Protein 3KLB (pdb70)

B-factor: mean 29.84, std 11.27, range [15.54, 75.13]

Secondary structure (DSSP, 8-state):
---S-EEEEE--SSSHHHHHHHHHHHHHT-EEEE--BSSPPPTGGG-TT-TTSHHHH---TT----BS---S-GGG-SEEEEEEE-BTTB--HHHHHHHHTS--TT-EEEEEEE-SS--SHHHHHHHHHH-TTSEE---EE--S---HHHHHHHHHHTT-

Foldseek 3Di:
DVPWAEEEEEEDQPCPQVVVSVVLCVLVVYHYHYFAFPDHQDPQLVPPVDCPRVQNVCVDPPRAGHTDDDDPCPVRGQEYEYEYEDDPQAGRNPVVNVPVVDPQQVGEYEYEYEYPDHFCVSHVVVVCVVCVRHNYFYYGYDHDDDDSVVSVVSCVNRVD

Radius of gyration: 15.09 Å; Cα contacts (8 Å, |Δi|>4): 270; chains: 1; bounding box: 31×37×36 Å

Sequence (160 aa):
GNDRKILVAYFSCSGVTKAVAEKLLAAITGADLYEIKPEEVPYTEEADLDWNDKKSRSSVERRDALSSRPAISGTLFHPEKYEVLFVGFPVWWYIAPTIINTFLESYDFAGKKIVVPFATSGGSGIGNCCEKKNLHKAYPDIVWKDGKLLNGQIITRRDLLVTEEWFEKIRL

Structure (mmCIF, N/CA/C/O backbone):
data_3KLB
#
_entry.id   3KLB
#
_cell.length_a   96.764
_cell.length_b   96.764
_cell.length_c   47.882
_cell.angle_alpha   90.000
_cell.angle_beta   90.000
_cell.angle_gamma   90.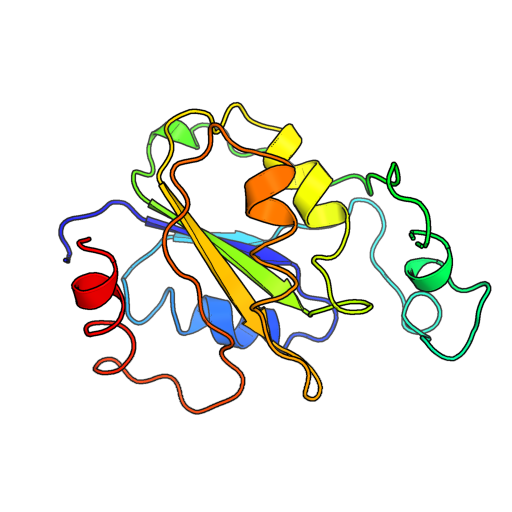000
#
_symmetry.space_group_name_H-M   'P 43 21 2'
#
loop_
_entity.id
_entity.type
_entity.pdbx_description
1 polymer 'Putative Flavoprotein'
2 non-polymer 'FLAVIN MONONUCLEOTIDE'
3 non-polymer 'SODIUM ION'
4 non-polymer GLYCEROL
5 non-polymer 1,2-ETHANEDIOL
6 water water
#
loop_
_atom_site.group_PDB
_atom_site.id
_atom_site.type_symbol
_atom_site.label_atom_id
_atom_site.label_alt_id
_atom_site.label_comp_id
_atom_site.label_asym_id
_atom_site.label_entity_id
_atom_site.label_seq_id
_atom_site.pdbx_PDB_ins_code
_atom_site.Cartn_x
_atom_site.Cartn_y
_atom_site.Cartn_z
_atom_site.occupancy
_atom_site.B_iso_or_equiv
_atom_site.auth_seq_id
_atom_site.auth_comp_id
_atom_site.auth_asym_id
_atom_site.auth_atom_id
_atom_site.pdbx_PDB_model_num
ATOM 1 N N . GLY A 1 1 ? 41.053 22.065 14.107 1.00 66.06 0 GLY A N 1
ATOM 2 C CA . GLY A 1 1 ? 41.189 20.596 14.334 1.00 66.48 0 GLY A CA 1
ATOM 3 C C . GLY A 1 1 ? 41.729 20.312 15.726 1.00 67.67 0 GLY A C 1
ATOM 4 O O . GLY A 1 1 ? 41.752 21.202 16.586 1.00 69.73 0 GLY A O 1
ATOM 13 N N . ASN A 1 3 ? 44.723 19.785 16.913 1.00 65.58 2 ASN A N 1
ATOM 14 C CA . ASN A 1 3 ? 45.842 20.644 17.271 1.00 67.14 2 ASN A CA 1
ATOM 15 C C . ASN A 1 3 ? 45.369 22.069 17.629 1.00 66.00 2 ASN A C 1
ATOM 16 O O . ASN A 1 3 ? 46.024 22.787 18.406 1.00 65.76 2 ASN A O 1
ATOM 18 N N . ASP A 1 4 ? 44.226 22.464 17.069 1.00 64.09 3 ASP A N 1
ATOM 19 C CA . ASP A 1 4 ? 43.654 23.792 17.320 1.00 63.96 3 ASP A CA 1
ATOM 20 C C . ASP A 1 4 ? 42.973 23.970 18.713 1.00 62.56 3 ASP A C 1
ATOM 21 O O . ASP A 1 4 ? 42.472 25.073 19.007 1.00 62.86 3 ASP A O 1
ATOM 23 N N . ARG A 1 5 ? 42.982 22.922 19.564 1.00 57.91 4 ARG A N 1
ATOM 24 C CA . ARG A 1 5 ? 42.183 22.901 20.798 1.00 52.34 4 ARG A CA 1
ATOM 25 C C . ARG A 1 5 ? 42.941 22.427 22.049 1.00 45.83 4 ARG A C 1
ATOM 26 O O . ARG A 1 5 ? 43.840 21.565 21.978 1.00 47.09 4 ARG A O 1
ATOM 28 N N . LYS A 1 6 ? 42.600 23.029 23.190 1.00 35.78 5 LYS A N 1
ATOM 29 C CA . LYS A 1 6 ? 42.934 22.430 24.485 1.00 28.61 5 LYS A CA 1
ATOM 30 C C . LYS A 1 6 ? 41.792 21.497 24.856 1.00 26.70 5 LYS A C 1
ATOM 31 O O . LYS A 1 6 ? 40.669 21.932 25.081 1.00 25.60 5 LYS A O 1
ATOM 34 N N . ILE A 1 7 ? 42.121 20.214 24.949 1.00 23.03 6 ILE A N 1
ATOM 35 C CA . ILE A 1 7 ? 41.109 19.179 25.083 1.00 21.57 6 ILE A CA 1
ATOM 36 C C . ILE A 1 7 ? 41.301 18.400 26.385 1.00 21.61 6 ILE A C 1
ATOM 37 O O . ILE A 1 7 ? 42.439 18.062 26.765 1.00 24.00 6 ILE A O 1
ATOM 42 N N . LEU A 1 8 ? 40.183 18.079 27.024 1.00 21.35 7 LEU A N 1
ATOM 43 C CA . LEU A 1 8 ? 40.150 17.150 28.159 1.00 21.24 7 LEU A CA 1
ATOM 44 C C . LEU A 1 8 ? 39.248 15.970 27.789 1.00 23.36 7 LEU A C 1
ATOM 45 O O . LEU A 1 8 ? 38.131 16.194 27.328 1.00 22.44 7 LEU A O 1
ATOM 50 N N . VAL A 1 9 ? 39.763 14.748 27.919 1.00 20.65 8 VAL A N 1
ATOM 51 C CA . VAL A 1 9 ? 38.985 13.523 27.806 1.00 20.63 8 VAL A CA 1
ATOM 52 C C . VAL A 1 9 ? 38.713 13.059 29.218 1.00 23.27 8 VAL A C 1
ATOM 53 O O . VAL A 1 9 ? 39.625 12.547 29.909 1.00 23.92 8 VAL A O 1
ATOM 57 N N . ALA A 1 10 ? 37.464 13.183 29.633 1.00 23.49 9 ALA A N 1
ATOM 58 C CA . ALA A 1 10 ? 37.029 12.712 30.962 1.00 22.43 9 ALA A CA 1
ATOM 59 C C . ALA A 1 10 ? 36.288 11.377 30.746 1.00 24.24 9 ALA A C 1
ATOM 60 O O . ALA A 1 10 ? 35.588 11.211 29.751 1.00 24.80 9 ALA A O 1
ATOM 62 N N . TYR A 1 11 ? 36.456 10.420 31.642 1.00 22.15 10 TYR A N 1
ATOM 63 C CA . TYR A 1 11 ? 35.782 9.134 31.471 1.00 21.66 10 TYR A CA 1
ATOM 64 C C . TYR A 1 11 ? 35.496 8.436 32.796 1.00 23.78 10 TYR A C 1
ATOM 65 O O . TYR A 1 11 ? 36.170 8.676 33.776 1.00 25.05 10 TYR A O 1
ATOM 74 N N . PHE A 1 12 ? 34.436 7.626 32.802 1.00 23.97 11 PHE A N 1
ATOM 75 C CA . PHE A 1 12 ? 34.084 6.695 33.857 1.00 22.48 11 PHE A CA 1
ATOM 76 C C . PHE A 1 12 ? 34.241 5.282 33.264 1.00 23.21 11 PHE A C 1
ATOM 77 O O . PHE A 1 12 ? 33.847 5.044 32.103 1.00 22.47 11 PHE A O 1
ATOM 85 N N . SER A 1 13 ? 34.884 4.377 34.005 1.00 24.43 12 SER A N 1
ATOM 86 C CA . SER A 1 13 ? 35.125 3.011 33.552 1.00 24.17 12 SER A CA 1
ATOM 87 C C . SER A 1 13 ? 35.240 2.107 34.756 1.00 24.90 12 SER A C 1
ATOM 88 O O . SER A 1 13 ? 35.972 2.434 35.696 1.00 26.46 12 SER A O 1
ATOM 91 N N . CYS A 1 14 ? 34.504 0.987 34.750 1.00 22.51 13 CYS A N 1
ATOM 92 C CA . CYS A 1 14 ? 34.561 0.015 35.809 1.00 25.37 13 CYS A CA 1
ATOM 93 C C . CYS A 1 14 ? 35.382 -1.175 35.432 1.00 26.99 13 CYS A C 1
ATOM 94 O O . CYS A 1 14 ? 36.208 -1.610 36.239 1.00 27.75 13 CYS A O 1
ATOM 97 N N . SER A 1 15 ? 35.207 -1.704 34.220 1.00 23.20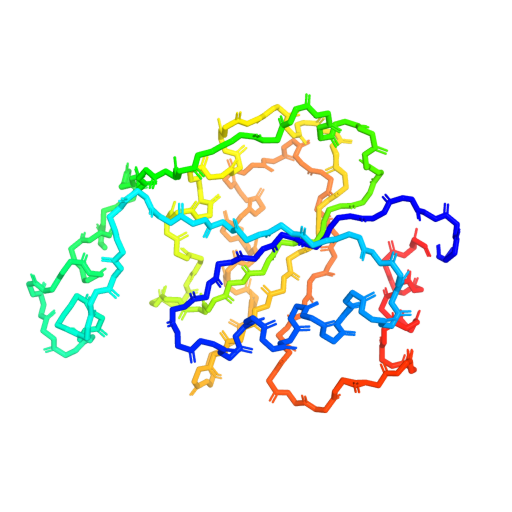 14 SER A N 1
ATOM 98 C CA . SER A 1 15 ? 36.005 -2.843 33.811 1.00 24.97 14 SER A CA 1
ATOM 99 C C . SER A 1 15 ? 37.097 -2.516 32.823 1.00 28.76 14 SER A C 1
ATOM 100 O O . SER A 1 15 ? 37.688 -3.434 32.256 1.00 26.67 14 SER A O 1
ATOM 103 N N . GLY A 1 16 ? 37.446 -1.228 32.677 1.00 24.66 15 GLY A N 1
ATOM 104 C CA . GLY A 1 16 ? 38.564 -0.828 31.851 1.00 24.71 15 GLY A CA 1
ATOM 105 C C . GLY A 1 16 ? 38.399 -0.687 30.370 1.00 24.86 15 GLY A C 1
ATOM 106 O O . GLY A 1 16 ? 39.323 -0.183 29.696 1.00 24.98 15 GLY A O 1
ATOM 107 N N . VAL A 1 17 ? 37.229 -1.042 29.833 1.00 23.56 16 VAL A N 1
ATOM 108 C CA . VAL A 1 17 ? 37.034 -0.973 28.393 1.00 23.09 16 VAL A CA 1
ATOM 109 C C . VAL A 1 17 ? 36.976 0.491 27.954 1.00 23.72 16 VAL A C 1
ATOM 110 O O . VAL A 1 17 ? 37.626 0.895 26.968 1.00 22.20 16 VAL A O 1
ATOM 114 N N . THR A 1 18 ? 36.159 1.294 28.657 1.00 24.09 17 THR A N 1
ATOM 115 C CA . THR A 1 18 ? 36.032 2.703 28.277 1.00 22.10 17 THR A CA 1
ATOM 116 C C . THR A 1 18 ? 37.358 3.423 28.571 1.00 24.59 17 THR A C 1
ATOM 117 O O . THR A 1 18 ? 37.721 4.358 27.863 1.00 23.30 17 THR A O 1
ATOM 121 N N . LYS A 1 19 ? 38.052 3.015 29.645 1.00 23.19 18 LYS A N 1
ATOM 122 C CA . LYS A 1 19 ? 39.341 3.592 29.990 1.00 23.64 18 LYS A CA 1
ATOM 123 C C . LYS A 1 19 ? 40.331 3.421 28.854 1.00 23.07 18 LYS A C 1
ATOM 124 O O . LYS A 1 19 ? 41.024 4.369 28.480 1.00 24.18 18 LYS A O 1
ATOM 130 N N . ALA A 1 20 ? 40.359 2.233 28.273 1.00 22.13 19 ALA A N 1
ATOM 131 C CA . ALA A 1 20 ? 41.283 1.973 27.164 1.00 23.66 19 ALA A CA 1
ATOM 132 C C . ALA A 1 20 ? 40.935 2.824 25.960 1.00 23.02 19 ALA A C 1
ATOM 133 O O . ALA A 1 20 ? 41.862 3.314 25.273 1.00 22.19 19 ALA A O 1
ATOM 135 N N . VAL A 1 21 ? 39.635 3.042 25.707 1.00 23.74 20 VAL A N 1
ATOM 136 C CA . VAL A 1 21 ? 39.212 3.916 24.597 1.00 22.78 20 VAL A CA 1
ATOM 137 C C . VAL A 1 21 ? 39.626 5.348 24.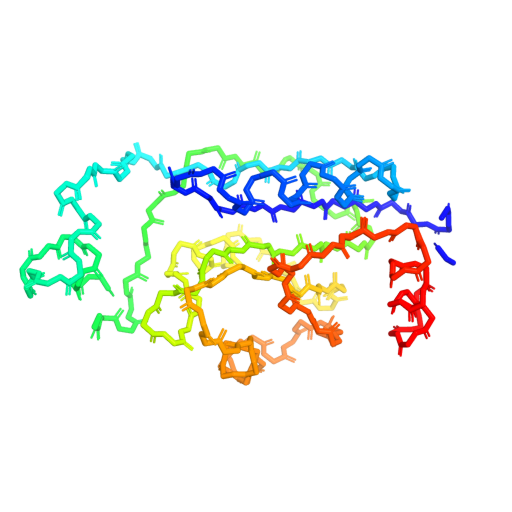864 1.00 22.90 20 VAL A C 1
ATOM 138 O O . VAL A 1 21 ? 40.146 6.039 23.998 1.00 23.32 20 VAL A O 1
ATOM 142 N N . ALA A 1 22 ? 39.370 5.802 26.083 1.00 20.74 21 ALA A N 1
ATOM 143 C CA . ALA A 1 22 ? 39.766 7.165 26.493 1.00 21.13 21 ALA A CA 1
ATOM 144 C C . ALA A 1 22 ? 41.256 7.424 26.318 1.00 21.56 21 ALA A C 1
ATOM 145 O O . ALA A 1 22 ? 41.700 8.452 25.808 1.00 22.46 21 ALA A O 1
ATOM 147 N N . GLU A 1 23 ? 42.063 6.459 26.727 1.00 22.47 22 GLU A N 1
ATOM 148 C CA . GLU A 1 23 ? 43.496 6.600 26.605 1.00 23.34 22 GLU A CA 1
ATOM 149 C C . GLU A 1 23 ? 43.932 6.685 25.156 1.00 23.26 22 GLU A C 1
ATOM 150 O O . GLU A 1 23 ? 44.826 7.456 24.814 1.00 24.77 22 GLU A O 1
ATOM 156 N N . LYS A 1 24 ? 43.316 5.886 24.301 1.00 23.84 23 LYS A N 1
ATOM 157 C CA . LYS A 1 24 ? 43.582 5.976 22.858 1.00 22.15 23 LYS A CA 1
ATOM 158 C C . LYS A 1 24 ? 43.155 7.305 22.198 1.00 23.38 23 LYS A C 1
ATOM 159 O O . LYS A 1 24 ? 43.882 7.862 21.374 1.00 21.44 23 LYS A O 1
ATOM 165 N N A LEU A 1 25 ? 41.962 7.804 22.535 0.50 22.31 24 LEU A N 1
ATOM 166 N N B LEU A 1 25 ? 41.982 7.780 22.575 0.50 22.36 24 LEU A N 1
ATOM 167 C CA A LEU A 1 25 ? 41.528 9.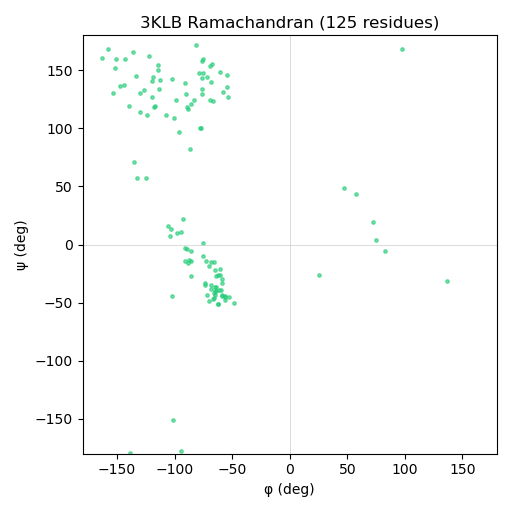126 22.054 0.50 21.98 24 LEU A CA 1
ATOM 168 C CA B LEU A 1 25 ? 41.488 9.043 22.084 0.50 21.83 24 LEU A CA 1
ATOM 169 C C A LEU A 1 25 ? 42.529 10.191 22.460 0.50 21.59 24 LEU A C 1
ATOM 170 C C B LEU A 1 25 ? 42.401 10.213 22.496 0.50 21.96 24 LEU A C 1
ATOM 171 O O A LEU A 1 25 ? 42.994 10.988 21.648 0.50 21.03 24 LEU A O 1
ATOM 172 O O B LEU A 1 25 ? 42.666 11.103 21.706 0.50 21.85 24 LEU A O 1
ATOM 181 N N . ALA A 1 26 ? 42.877 10.189 23.741 1.00 22.61 25 ALA A N 1
ATOM 182 C CA . ALA A 1 26 ? 43.891 11.134 24.250 1.00 24.52 25 ALA A CA 1
ATOM 183 C C . ALA A 1 26 ? 45.209 11.030 23.548 1.00 24.58 25 ALA A C 1
ATOM 184 O O . ALA A 1 26 ? 45.798 12.052 23.191 1.00 25.88 25 ALA A O 1
ATOM 186 N N . ALA A 1 27 ? 45.718 9.813 23.346 1.00 25.07 26 ALA A N 1
ATOM 187 C CA . ALA A 1 27 ? 46.961 9.632 22.609 1.00 25.54 26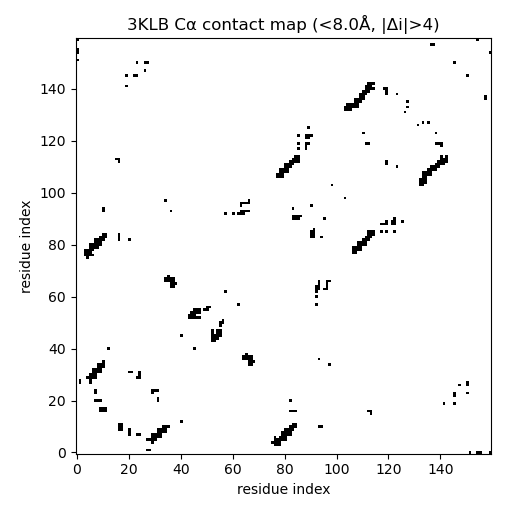 ALA A CA 1
ATOM 188 C C . ALA A 1 27 ? 46.892 10.255 21.224 1.00 27.11 26 ALA A C 1
ATOM 189 O O . ALA A 1 27 ? 47.803 10.986 20.802 1.00 27.19 26 ALA A O 1
ATOM 191 N N . ILE A 1 28 ? 45.814 9.979 20.503 1.00 25.62 27 ILE A N 1
ATOM 192 C CA . ILE A 1 28 ? 45.632 10.517 19.147 1.00 22.39 27 ILE A CA 1
ATOM 193 C C . ILE A 1 28 ? 45.475 12.049 19.110 1.00 23.93 27 ILE A C 1
ATOM 194 O O . ILE A 1 28 ? 46.060 12.717 18.277 1.00 24.84 27 ILE A O 1
ATOM 199 N N . THR A 1 29 ? 44.716 12.605 20.034 1.00 21.70 28 THR A N 1
ATOM 200 C CA . THR A 1 29 ? 44.365 14.012 20.012 1.00 24.50 28 THR A CA 1
ATOM 201 C C . THR A 1 29 ? 45.359 14.892 20.782 1.00 26.35 28 THR A C 1
ATOM 202 O O . THR A 1 29 ? 45.310 16.119 20.651 1.00 25.66 28 THR A O 1
ATOM 206 N N . GLY A 1 30 ? 46.211 14.275 21.594 1.00 26.00 29 GLY A N 1
ATOM 207 C CA . GLY A 1 30 ? 47.060 15.009 22.541 1.00 24.41 29 GLY A CA 1
ATOM 208 C C . GLY A 1 30 ? 46.322 15.604 23.747 1.00 26.42 29 GLY A C 1
ATOM 209 O O . GLY A 1 30 ? 46.873 16.454 24.431 1.00 25.17 29 GLY A O 1
ATOM 210 N N . ALA A 1 31 ? 45.139 15.104 24.055 1.00 21.95 30 ALA A N 1
ATOM 211 C CA . ALA A 1 31 ? 44.322 15.645 25.116 1.00 20.38 30 ALA A CA 1
ATOM 212 C C . ALA A 1 31 ? 44.868 15.205 26.475 1.00 20.90 30 ALA A C 1
ATOM 213 O O . ALA A 1 31 ? 45.568 14.197 26.593 1.00 20.13 30 ALA A O 1
ATOM 215 N N . ASP A 1 32 ? 44.509 15.975 27.479 1.00 21.89 31 ASP A N 1
ATOM 216 C CA . ASP A 1 32 ? 44.647 15.566 28.843 1.00 22.13 31 ASP A CA 1
ATOM 217 C C . ASP A 1 32 ? 43.557 14.559 29.158 1.00 22.30 31 ASP A C 1
ATOM 218 O O . ASP A 1 32 ? 42.559 14.493 28.480 1.00 21.37 31 ASP A O 1
ATOM 223 N N . LEU A 1 33 ? 43.769 13.780 30.206 1.00 21.63 32 LEU A N 1
ATOM 224 C CA . LEU A 1 33 ? 42.837 12.745 30.655 1.00 21.39 32 LEU A CA 1
ATOM 225 C C . LEU A 1 33 ? 42.353 13.043 32.054 1.00 26.72 32 LEU A C 1
ATOM 226 O O . LEU A 1 33 ? 43.107 13.536 32.872 1.00 30.38 32 LEU A O 1
ATOM 231 N N . TYR A 1 34 ? 41.109 12.737 32.340 1.00 23.76 33 TYR A N 1
ATOM 232 C CA . TYR A 1 34 ? 40.561 12.835 33.711 1.00 23.12 33 TYR A CA 1
ATOM 233 C C . TYR A 1 34 ? 39.662 11.617 33.958 1.00 25.37 33 TYR A C 1
ATOM 234 O O . TYR A 1 34 ? 38.656 11.441 33.256 1.00 23.09 33 TYR A O 1
ATOM 243 N N . GLU A 1 35 ? 40.027 10.817 34.962 1.00 26.76 34 GLU A N 1
ATOM 244 C CA . GLU A 1 35 ? 39.199 9.703 35.415 1.00 25.87 34 GLU A CA 1
ATOM 245 C C . GLU A 1 35 ? 38.182 10.190 36.415 1.00 26.49 34 GLU A C 1
ATOM 246 O O . GLU A 1 35 ? 38.544 10.748 37.453 1.00 26.66 34 GLU A O 1
ATOM 252 N N . ILE A 1 36 ? 36.913 9.990 36.077 1.00 26.53 35 ILE A N 1
ATOM 253 C CA . ILE A 1 36 ? 35.789 10.272 36.995 1.00 27.23 35 ILE A CA 1
ATOM 254 C C . ILE A 1 36 ? 35.774 9.102 37.945 1.00 29.77 35 ILE A C 1
ATOM 255 O O . ILE A 1 36 ? 35.341 8.015 37.558 1.00 27.61 35 ILE A O 1
ATOM 260 N N . LYS A 1 37 ? 36.336 9.287 39.145 1.00 29.46 36 LYS A N 1
ATOM 261 C CA . LYS A 1 37 ? 36.473 8.210 40.146 1.00 32.19 36 LYS A CA 1
ATOM 262 C C . LYS A 1 37 ? 35.362 8.285 41.205 1.00 27.57 36 LYS A C 1
ATOM 263 O O . LYS A 1 37 ? 35.237 9.284 41.895 1.00 27.06 36 LYS A O 1
ATOM 266 N N . PRO A 1 38 ? 34.610 7.193 41.387 1.00 27.37 37 PRO A N 1
ATOM 267 C CA . PRO A 1 38 ? 33.601 7.188 42.432 1.00 26.91 37 PRO A CA 1
ATOM 268 C C . PRO A 1 38 ? 34.216 7.225 43.816 1.00 26.31 37 PRO A C 1
ATOM 269 O O . PRO A 1 38 ? 35.259 6.580 44.044 1.00 26.24 37 PRO A O 1
ATOM 273 N N A GLU A 1 39 ? 33.586 7.944 44.741 0.50 25.34 38 GLU A N 1
ATOM 274 N N B GLU A 1 39 ? 33.578 7.958 44.724 0.50 25.44 38 GLU A N 1
ATOM 275 C CA A GLU A 1 39 ? 34.032 7.900 46.136 0.50 27.21 38 GLU A CA 1
ATOM 276 C CA B GLU A 1 39 ? 33.960 7.922 46.135 0.50 27.52 38 GLU A CA 1
ATOM 277 C C A GLU A 1 39 ? 33.967 6.483 46.683 0.50 28.09 38 GLU A C 1
ATOM 278 C C B GLU A 1 39 ? 33.978 6.490 46.645 0.50 28.31 38 GLU A C 1
ATOM 279 O O A GLU A 1 39 ? 34.786 6.111 47.531 0.50 26.02 38 GLU A O 1
ATOM 280 O O B GLU A 1 39 ? 34.863 6.112 47.421 0.50 27.35 38 GLU A O 1
ATOM 291 N N . VAL A 1 40 ? 32.977 5.712 46.237 1.00 26.84 39 VAL A N 1
ATOM 292 C CA . VAL A 1 40 ? 32.845 4.297 46.626 1.00 27.07 39 VAL A CA 1
ATOM 293 C C . VAL A 1 40 ? 32.922 3.472 45.368 1.00 27.97 39 VAL A C 1
ATOM 294 O O . VAL A 1 40 ? 32.004 3.498 44.557 1.00 25.28 39 VAL A O 1
ATOM 298 N N . PRO A 1 41 ? 34.029 2.757 45.175 1.00 27.78 40 PRO A N 1
ATOM 299 C CA . PRO A 1 41 ? 34.239 1.995 43.939 1.00 26.67 40 PRO A CA 1
ATOM 300 C C . PRO A 1 41 ? 33.162 0.927 43.721 1.00 25.96 40 PRO A C 1
ATOM 301 O O . PRO A 1 41 ? 32.603 0.384 44.660 1.00 25.20 40 PRO A O 1
ATOM 305 N N . TYR A 1 42 ? 32.859 0.645 42.481 1.00 22.96 41 TYR A N 1
ATOM 306 C CA . TYR A 1 42 ? 31.868 -0.386 42.148 1.00 23.04 41 TYR A CA 1
ATOM 307 C C . TYR A 1 42 ? 32.525 -1.750 42.162 1.00 26.45 41 TYR A C 1
ATOM 308 O O . TYR A 1 42 ? 33.514 -1.980 41.448 1.00 26.27 41 TYR A O 1
ATOM 317 N N . THR A 1 43 ? 31.975 -2.657 42.963 1.00 23.74 42 THR A N 1
ATOM 318 C CA . THR A 1 43 ? 32.396 -4.046 42.987 1.00 26.25 42 THR A CA 1
ATOM 319 C C . THR A 1 43 ? 31.718 -4.887 41.911 1.00 25.30 42 THR A C 1
ATOM 320 O O . THR A 1 43 ? 30.765 -4.443 41.258 1.00 23.39 42 THR A O 1
ATOM 324 N N A GLU A 1 44 ? 32.201 -6.111 41.742 0.50 25.14 43 GLU A N 1
ATOM 325 N N B GLU A 1 44 ? 32.176 -6.118 41.736 0.50 25.46 43 GLU A N 1
ATOM 326 C CA A GLU A 1 44 ? 31.559 -7.079 40.842 0.50 26.96 43 GLU A CA 1
ATOM 327 C CA B GLU A 1 44 ? 31.532 -7.016 40.769 0.50 27.21 43 GLU A CA 1
ATOM 328 C C A GLU A 1 44 ? 30.074 -7.206 41.163 0.50 27.79 43 GLU A C 1
ATOM 329 C C B GLU A 1 44 ? 30.059 -7.252 41.150 0.50 27.99 43 GLU A C 1
ATOM 330 O O A GLU A 1 44 ? 29.204 -7.106 40.288 0.50 27.01 43 GLU A O 1
ATOM 331 O O B GLU A 1 44 ? 29.168 -7.263 40.290 0.50 27.30 43 GLU A O 1
ATOM 342 N N . ALA A 1 45 ? 29.789 -7.402 42.448 1.00 26.55 44 ALA A N 1
ATOM 343 C CA . ALA A 1 45 ? 28.407 -7.550 42.917 1.00 24.53 44 ALA A CA 1
ATOM 344 C C . ALA A 1 45 ? 27.587 -6.310 42.563 1.00 22.99 44 ALA A C 1
ATOM 345 O O . ALA A 1 45 ? 26.429 -6.395 42.118 1.00 23.50 44 ALA A O 1
ATOM 347 N N . ASP A 1 46 ? 28.178 -5.142 42.745 1.00 22.20 45 ASP A N 1
ATOM 348 C CA . ASP A 1 46 ? 27.460 -3.907 42.432 1.00 21.61 45 ASP A CA 1
ATOM 349 C C . ASP A 1 46 ? 27.021 -3.842 40.960 1.00 24.31 45 ASP A C 1
ATOM 350 O O . ASP A 1 46 ? 26.007 -3.182 40.614 1.00 22.35 45 ASP A O 1
ATOM 355 N N . LEU A 1 47 ? 27.806 -4.486 40.087 1.00 23.36 46 LEU A N 1
ATOM 356 C CA . LEU A 1 47 ? 27.629 -4.398 38.639 1.00 24.14 46 LEU A CA 1
ATOM 357 C C . LEU A 1 47 ? 26.853 -5.576 38.033 1.00 24.75 46 LEU A C 1
ATOM 358 O O . LEU A 1 47 ? 26.765 -5.709 36.801 1.00 25.86 46 LEU A O 1
ATOM 363 N N . ASP A 1 48 ? 26.264 -6.399 38.885 1.00 25.42 47 ASP A N 1
ATOM 364 C CA . ASP A 1 48 ? 25.475 -7.527 38.433 1.00 24.81 47 ASP A CA 1
ATOM 365 C C . ASP A 1 48 ? 24.112 -7.094 37.952 1.00 25.72 47 ASP A C 1
ATOM 366 O O . ASP A 1 48 ? 23.181 -6.887 38.741 1.00 25.56 47 ASP A O 1
ATOM 371 N N . TRP A 1 49 ? 23.992 -7.005 36.635 1.00 26.03 48 TRP A N 1
ATOM 372 C CA . TRP A 1 49 ? 22.791 -6.504 36.001 1.00 25.14 48 TRP A CA 1
ATOM 373 C C . TRP A 1 49 ? 21.674 -7.505 36.036 1.00 25.92 48 TRP A C 1
ATOM 374 O O . TRP A 1 49 ? 20.537 -7.170 35.731 1.00 27.53 48 TRP A O 1
ATOM 385 N N . ASN A 1 50 ? 21.979 -8.718 36.438 1.00 25.04 49 ASN A N 1
ATOM 386 C CA . ASN A 1 50 ? 20.938 -9.741 36.642 1.00 28.42 49 ASN A CA 1
ATOM 387 C C . ASN A 1 50 ? 20.375 -9.744 38.036 1.00 28.47 49 ASN A C 1
ATOM 388 O O . ASN A 1 50 ? 19.449 -10.499 38.321 1.00 29.07 49 ASN A O 1
ATOM 393 N N . ASP A 1 51 ? 20.909 -8.911 38.911 1.00 27.07 50 ASP A N 1
ATOM 394 C CA . ASP A 1 51 ? 20.419 -8.788 40.276 1.00 26.61 50 ASP A CA 1
ATOM 395 C C . ASP A 1 51 ? 19.688 -7.457 40.392 1.00 27.98 50 ASP A C 1
ATOM 396 O O . ASP A 1 51 ? 20.303 -6.394 40.336 1.00 28.08 50 ASP A O 1
ATOM 401 N N . LYS A 1 52 ? 18.376 -7.521 40.554 1.00 27.77 51 LYS A N 1
ATOM 402 C CA . LYS A 1 52 ? 17.553 -6.321 40.613 1.00 27.41 51 LYS A CA 1
ATOM 403 C C . LYS A 1 52 ? 17.828 -5.469 41.817 1.00 27.19 51 LYS A C 1
ATOM 404 O O . LYS A 1 52 ? 17.415 -4.308 41.869 1.00 28.40 51 LYS A O 1
ATOM 407 N N . LYS A 1 53 ? 18.522 -6.044 42.791 1.00 28.28 52 LYS A N 1
ATOM 408 C CA . LYS A 1 53 ? 18.876 -5.338 44.008 1.00 28.30 52 LYS A CA 1
ATOM 409 C C . LYS A 1 53 ? 20.344 -4.910 44.053 1.00 27.27 52 LYS A C 1
ATOM 410 O O . LYS A 1 53 ? 20.784 -4.383 45.055 1.00 26.59 52 LYS A O 1
ATOM 413 N N . SER A 1 54 ? 21.100 -5.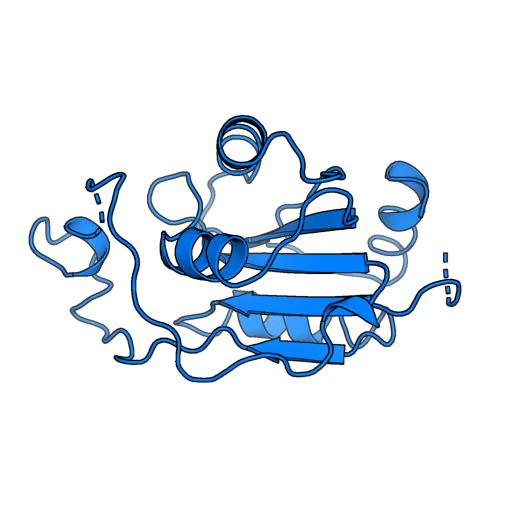077 42.971 1.00 26.41 53 SER A N 1
ATOM 414 C CA . SER A 1 54 ? 22.488 -4.599 42.962 1.00 24.37 53 SER A CA 1
ATOM 415 C C . SER A 1 54 ? 22.506 -3.089 43.016 1.00 24.55 53 SER A C 1
ATOM 416 O O . SER A 1 54 ? 21.555 -2.451 42.594 1.00 25.77 53 SER A O 1
ATOM 419 N N . ARG A 1 55 ? 23.605 -2.518 43.515 1.00 24.94 54 ARG A N 1
ATOM 420 C CA . ARG A 1 55 ? 23.799 -1.074 43.515 1.00 23.51 54 ARG A CA 1
ATOM 421 C C . ARG A 1 55 ? 23.509 -0.457 42.133 1.00 22.90 54 ARG A C 1
ATOM 422 O O . ARG A 1 55 ? 22.749 0.520 42.028 1.00 25.46 54 ARG A O 1
ATOM 430 N N . SER A 1 56 ? 24.105 -1.007 41.062 1.00 25.13 55 SER A N 1
ATOM 431 C CA . SER A 1 56 ? 23.887 -0.413 39.737 1.00 23.71 55 SER A CA 1
ATOM 432 C C . SER A 1 56 ? 22.411 -0.519 39.330 1.00 25.05 55 SER A C 1
ATOM 433 O O . SER A 1 56 ? 21.865 0.412 38.779 1.00 25.00 55 SER A O 1
ATOM 436 N N . SER A 1 57 ? 21.724 -1.624 39.670 1.00 23.84 56 SER A N 1
ATOM 437 C CA . SER A 1 57 ? 20.290 -1.735 39.319 1.00 23.89 56 SER A CA 1
ATOM 438 C C . SER A 1 57 ? 19.440 -0.693 40.039 1.00 26.93 56 SER A C 1
ATOM 439 O O . SER A 1 57 ? 18.571 -0.044 39.444 1.00 27.96 56 SER A O 1
ATOM 442 N N . VAL A 1 58 ? 19.720 -0.519 41.326 1.00 25.45 57 VAL A N 1
ATOM 443 C CA . VAL A 1 58 ? 18.982 0.400 42.148 1.00 25.61 57 VAL A CA 1
ATOM 444 C C . VAL A 1 58 ? 19.210 1.846 41.723 1.00 27.09 57 VAL A C 1
ATOM 445 O O . VAL A 1 58 ? 18.244 2.617 41.578 1.00 26.28 57 VAL A O 1
ATOM 449 N N . GLU A 1 59 ? 20.478 2.196 41.510 1.00 27.62 58 GLU A N 1
ATOM 450 C CA . GLU A 1 59 ? 20.868 3.542 41.065 1.00 25.67 58 GLU A CA 1
ATOM 451 C C . GLU A 1 59 ? 20.248 3.890 39.735 1.00 22.84 58 GLU A C 1
ATOM 452 O O . GLU A 1 59 ? 19.694 4.990 39.571 1.00 26.75 58 GLU A O 1
ATOM 466 N N A ARG A 1 61 ? 17.552 2.755 38.148 0.50 27.24 60 ARG A N 1
ATOM 467 N N B ARG A 1 61 ? 17.574 2.728 38.156 0.50 27.63 60 ARG A N 1
ATOM 468 C CA A ARG A 1 61 ? 16.118 2.998 38.094 0.50 28.07 60 ARG A CA 1
ATOM 469 C CA B ARG A 1 61 ? 16.134 2.950 38.203 0.50 28.74 60 ARG A CA 1
ATOM 470 C C A ARG A 1 61 ? 15.700 4.237 38.900 0.50 29.84 60 ARG A C 1
ATOM 471 C C B ARG A 1 61 ? 15.779 4.350 38.691 0.50 30.02 60 ARG A C 1
ATOM 472 O O A ARG A 1 61 ? 14.512 4.542 38.997 0.50 29.66 60 ARG A O 1
ATOM 473 O O B ARG A 1 61 ? 14.728 4.890 38.327 0.50 29.96 60 ARG A O 1
ATOM 488 N N . ASP A 1 62 ? 16.668 4.936 39.492 1.00 28.87 61 ASP A N 1
ATOM 489 C CA . ASP A 1 62 ? 16.407 6.184 40.193 1.00 31.15 61 ASP A CA 1
ATOM 490 C C . ASP A 1 62 ? 16.958 7.346 39.372 1.00 29.76 61 ASP A C 1
ATOM 491 O O . ASP A 1 62 ? 18.148 7.571 39.343 1.00 28.51 61 ASP A O 1
ATOM 496 N N . ALA A 1 63 ? 16.054 8.108 38.754 1.00 33.55 62 ALA A N 1
ATOM 497 C CA . ALA A 1 63 ? 16.408 9.258 37.922 1.00 35.92 62 ALA A CA 1
ATOM 498 C C . ALA A 1 63 ? 17.162 10.335 38.696 1.00 32.62 62 ALA A C 1
ATOM 499 O O . ALA A 1 63 ? 17.886 11.108 38.097 1.00 35.62 62 ALA A O 1
ATOM 501 N N . LEU A 1 64 ? 17.032 10.349 40.018 1.00 27.23 63 LEU A N 1
ATOM 502 C CA . LEU A 1 64 ? 17.741 11.323 40.845 1.00 28.69 63 LEU A CA 1
ATOM 503 C C . LEU A 1 64 ? 19.020 10.811 41.520 1.00 26.35 63 LEU A C 1
ATOM 504 O O . LEU A 1 64 ? 19.648 11.551 42.276 1.00 26.20 63 LEU A O 1
ATOM 509 N N A SER A 1 65 ? 19.415 9.562 41.257 0.50 24.73 64 SER A N 1
ATOM 510 N N B SER A 1 65 ? 19.400 9.565 41.253 0.50 26.19 64 SER A N 1
ATOM 511 C CA A SER A 1 65 ? 20.639 9.043 41.876 0.50 24.29 64 SER A CA 1
ATOM 512 C CA B SER A 1 65 ? 20.640 9.023 41.805 0.50 26.98 64 SER A CA 1
ATOM 513 C C A SER A 1 65 ? 21.852 9.841 41.383 0.50 23.46 64 SER A C 1
ATOM 514 C C B SER A 1 65 ? 21.846 9.875 41.373 0.50 24.80 64 SER A C 1
ATOM 515 O O A SER A 1 65 ? 21.971 10.145 40.196 0.50 23.99 64 SER A O 1
ATOM 516 O O B SER A 1 65 ? 21.958 10.245 40.209 0.50 25.13 64 SER A O 1
ATOM 521 N N . ARG A 1 66 ? 22.743 10.177 42.308 1.00 24.01 65 ARG A N 1
ATOM 522 C CA . ARG A 1 66 ? 23.963 10.949 41.993 1.00 24.27 65 ARG A CA 1
ATOM 523 C C . ARG A 1 66 ? 25.137 10.376 42.779 1.00 25.74 65 ARG A C 1
ATOM 524 O O . ARG A 1 66 ? 25.534 10.906 43.831 1.00 25.37 65 ARG A O 1
ATOM 532 N N . PRO A 1 67 ? 25.737 9.303 42.248 1.00 23.81 66 PRO A N 1
ATOM 533 C CA . PRO A 1 67 ? 26.913 8.749 42.911 1.00 24.39 66 PRO A CA 1
ATOM 534 C C . PRO A 1 67 ? 28.003 9.797 43.120 1.00 23.08 66 PRO A C 1
ATOM 535 O O . PRO A 1 67 ? 28.295 10.570 42.231 1.00 24.45 66 PRO A O 1
ATOM 539 N N . ALA A 1 68 ? 28.605 9.823 44.293 1.00 23.69 67 ALA A N 1
ATOM 540 C CA . ALA A 1 68 ? 29.632 10.810 44.595 1.00 20.24 67 ALA A CA 1
ATOM 541 C C . ALA A 1 68 ? 30.945 10.521 43.935 1.00 21.97 67 ALA A C 1
ATOM 542 O O . ALA A 1 68 ? 31.331 9.378 43.778 1.00 25.92 67 ALA A O 1
ATOM 544 N N . ILE A 1 69 ? 31.664 11.599 43.585 1.00 22.88 68 ILE A N 1
ATOM 545 C CA . ILE A 1 69 ? 32.939 11.527 42.882 1.00 21.89 68 ILE A CA 1
ATOM 546 C C . ILE A 1 69 ? 34.019 12.006 43.824 1.00 23.33 68 ILE A C 1
ATOM 547 O O . ILE A 1 69 ? 33.828 12.952 44.591 1.00 24.38 68 ILE A O 1
ATOM 552 N N . SER A 1 70 ? 35.151 11.349 43.747 1.00 25.61 69 SER A N 1
ATOM 553 C CA . SER A 1 70 ? 36.336 11.714 44.520 1.00 26.78 69 SER A CA 1
ATOM 554 C C . SER A 1 70 ? 37.188 12.727 43.739 1.00 26.89 69 SER A C 1
ATOM 555 O O . SER A 1 70 ? 37.673 12.379 42.686 1.00 29.37 69 SER A O 1
ATOM 558 N N . GLY A 1 71 ? 37.383 13.937 44.263 1.00 30.41 70 GLY A N 1
ATOM 559 C CA . GLY A 1 71 ? 38.238 14.930 43.604 1.00 31.90 70 GLY A CA 1
ATOM 560 C C . GLY A 1 71 ? 37.499 15.960 42.755 1.00 32.10 70 GLY A C 1
ATOM 561 O O . GLY A 1 71 ? 36.316 15.798 42.473 1.00 30.81 70 GLY A O 1
ATOM 562 N N . THR A 1 72 ? 38.221 17.018 42.352 1.00 31.18 71 THR A N 1
ATOM 563 C CA . THR A 1 72 ? 37.657 18.161 41.637 1.00 28.17 71 THR A CA 1
ATOM 564 C C . THR A 1 72 ? 38.680 18.720 40.689 1.00 29.43 71 THR A C 1
ATOM 565 O O . THR A 1 72 ? 39.869 18.813 41.055 1.00 28.37 71 THR A O 1
ATOM 569 N N . LEU A 1 73 ? 38.248 19.036 39.470 1.00 26.73 72 LEU A N 1
ATOM 570 C CA . LEU A 1 73 ? 39.083 19.808 38.521 1.00 27.18 72 LEU A CA 1
ATOM 571 C C . LEU A 1 73 ? 39.256 21.262 38.984 1.00 25.72 72 LEU A C 1
ATOM 572 O O . LEU A 1 73 ? 38.266 21.980 39.203 1.00 27.20 72 LEU A O 1
ATOM 577 N N . PHE A 1 74 ? 40.502 21.726 39.130 1.00 22.37 73 PHE A N 1
ATOM 578 C CA . PHE A 1 74 ? 40.802 23.067 39.553 1.00 23.12 73 PHE A CA 1
ATOM 579 C C . PHE A 1 74 ? 40.490 24.146 38.476 1.00 27.76 73 PHE A C 1
ATOM 580 O O . PHE A 1 74 ? 39.937 25.215 38.797 1.00 26.16 73 PHE A O 1
ATOM 588 N N . HIS A 1 75 ? 40.848 23.878 37.218 1.00 23.77 74 HIS A N 1
ATOM 589 C CA . HIS A 1 75 ? 40.691 24.870 36.128 1.00 26.68 74 HIS A CA 1
ATOM 590 C C . HIS A 1 75 ? 40.037 24.249 34.875 1.00 27.04 74 HIS A C 1
ATOM 591 O O . HIS A 1 75 ? 40.606 24.281 33.773 1.00 26.81 74 HIS A O 1
ATOM 598 N N . PRO A 1 76 ? 38.834 23.672 35.020 1.00 26.07 75 PRO A N 1
ATOM 599 C CA . PRO A 1 76 ? 38.188 23.027 33.875 1.00 28.29 75 PRO A CA 1
ATOM 600 C C . PRO A 1 76 ? 37.909 23.989 32.721 1.00 28.08 75 PRO A C 1
ATOM 601 O O . PRO A 1 76 ? 37.897 23.594 31.568 1.00 29.60 75 PRO A O 1
ATOM 605 N N . GLU A 1 77 ? 37.757 25.262 33.034 1.00 28.85 76 GLU A N 1
ATOM 606 C CA . GLU A 1 77 ? 37.474 26.254 32.046 1.00 30.81 76 GLU A CA 1
ATOM 607 C C . GLU A 1 77 ? 38.656 26.488 31.107 1.00 31.10 76 GLU A C 1
ATOM 608 O O . GLU A 1 77 ? 38.499 27.089 30.034 1.00 33.31 76 GLU A O 1
ATOM 614 N N . LYS A 1 78 ? 39.850 26.022 31.471 1.00 27.78 77 LYS A N 1
ATOM 615 C CA . LYS A 1 78 ? 40.989 26.128 30.567 1.00 29.50 77 LYS A CA 1
ATOM 616 C C . LYS A 1 78 ? 40.909 25.208 29.343 1.00 29.69 77 LYS A C 1
ATOM 617 O O . LYS A 1 78 ? 41.604 25.444 28.320 1.00 31.48 77 LYS A O 1
ATOM 623 N N . TYR A 1 79 ? 40.063 24.188 29.429 1.00 25.01 78 TYR A N 1
ATOM 624 C CA . TYR A 1 79 ? 39.834 23.298 28.305 1.00 24.24 78 TYR A CA 1
ATOM 625 C C . TYR A 1 79 ? 38.684 23.828 27.436 1.00 27.21 78 TYR A C 1
ATOM 626 O O . TYR A 1 79 ? 37.600 24.087 27.928 1.00 31.12 78 TYR A O 1
ATOM 635 N N . GLU A 1 80 ? 38.940 23.906 26.146 1.00 25.02 79 GLU A N 1
ATOM 636 C CA . GLU A 1 80 ? 37.931 24.389 25.193 1.00 28.03 79 GLU A CA 1
ATOM 637 C C . GLU A 1 80 ? 36.985 23.289 24.720 1.00 27.00 79 GLU A C 1
ATOM 638 O O . GLU A 1 80 ? 35.855 23.564 24.351 1.00 26.24 79 GLU A O 1
ATOM 644 N N . VAL A 1 81 ? 37.452 22.039 24.725 1.00 22.45 80 VAL A N 1
ATOM 645 C CA . VAL A 1 81 ? 36.645 20.886 24.335 1.00 21.93 80 VAL A CA 1
ATOM 646 C C . VAL A 1 81 ? 36.753 19.822 25.398 1.00 23.55 80 VAL A C 1
ATOM 647 O O . VAL A 1 81 ? 37.852 19.480 25.799 1.00 22.78 80 VAL A O 1
ATOM 651 N N . LEU A 1 82 ? 35.614 19.292 25.844 1.00 23.26 81 LEU A N 1
ATOM 652 C CA . LEU A 1 82 ? 35.543 18.206 26.777 1.00 22.53 81 LEU A CA 1
ATOM 653 C C . LEU A 1 82 ? 34.871 16.996 26.115 1.00 25.51 81 LEU A C 1
ATOM 654 O O . LEU A 1 82 ? 33.761 17.105 25.610 1.00 23.19 81 LEU A O 1
ATOM 659 N N . PHE A 1 83 ? 35.605 15.882 26.033 1.00 21.02 82 PHE A N 1
ATOM 660 C CA . PHE A 1 83 ? 34.996 14.596 25.696 1.00 20.20 82 PHE A CA 1
ATOM 661 C C . PHE A 1 83 ? 34.610 13.935 26.992 1.00 23.31 82 PHE A C 1
ATOM 662 O O . PHE A 1 83 ? 35.365 13.998 27.982 1.00 23.11 82 PHE A O 1
ATOM 670 N N . VAL A 1 84 ? 33.433 13.305 27.037 1.00 22.19 83 VAL A N 1
ATOM 671 C CA . VAL A 1 84 ? 32.934 12.668 28.255 1.00 20.96 83 VAL A CA 1
ATOM 672 C C . VAL A 1 84 ? 32.494 11.250 27.878 1.00 22.56 83 VAL A C 1
ATOM 673 O O . VAL A 1 84 ? 31.604 11.064 27.075 1.00 22.81 83 VAL A O 1
ATOM 677 N N . GLY A 1 85 ? 33.202 10.277 28.418 1.00 22.70 84 GLY A N 1
ATOM 678 C CA . GLY A 1 85 ? 33.026 8.867 28.096 1.00 21.85 84 GLY A CA 1
ATOM 679 C C . GLY A 1 85 ? 32.521 7.988 29.210 1.00 21.76 84 GLY A C 1
ATOM 680 O O . GLY A 1 85 ? 32.823 8.204 30.390 1.00 22.88 84 GLY A O 1
ATOM 681 N N . PHE A 1 86 ? 31.793 6.943 28.835 1.00 21.61 85 PHE A N 1
ATOM 682 C CA . PHE A 1 86 ? 31.209 6.055 29.853 1.00 22.66 85 PHE A CA 1
ATOM 683 C C . PHE A 1 86 ? 30.791 4.744 29.190 1.00 22.23 85 PHE A C 1
ATOM 684 O O . PHE A 1 86 ? 30.524 4.697 27.961 1.00 21.90 85 PHE A O 1
ATOM 692 N N . PRO A 1 87 ? 30.619 3.701 29.986 1.00 21.45 86 PRO A N 1
ATOM 693 C CA . PRO A 1 87 ? 29.864 2.537 29.523 1.00 22.19 86 PRO A CA 1
ATOM 694 C C . PRO A 1 87 ? 28.385 2.872 29.445 1.00 24.34 86 PRO A C 1
ATOM 695 O O . PRO A 1 87 ? 27.904 3.655 30.285 1.00 22.78 86 PRO A O 1
ATOM 699 N N . VAL A 1 88 ? 27.666 2.324 28.451 1.00 24.48 87 VAL A N 1
ATOM 700 C CA . VAL A 1 88 ? 26.189 2.337 28.485 1.00 21.99 87 VAL A CA 1
ATOM 701 C C . VAL A 1 88 ? 25.694 1.462 29.642 1.00 23.85 87 VAL A C 1
ATOM 702 O O . VAL A 1 88 ? 26.084 0.312 29.763 1.00 23.59 87 VAL A O 1
ATOM 706 N N . TRP A 1 89 ? 24.903 2.039 30.539 1.00 21.83 88 TRP A N 1
ATOM 707 C CA . TRP A 1 89 ? 24.223 1.301 31.579 1.00 23.35 88 TRP A CA 1
ATOM 708 C C . TRP A 1 89 ? 22.725 1.462 31.371 1.00 23.80 88 TRP A C 1
ATOM 709 O O . TRP A 1 89 ? 22.188 2.567 31.449 1.00 24.26 88 TRP A O 1
ATOM 720 N N . TRP A 1 90 ? 22.036 0.345 31.137 1.00 23.19 89 TRP A N 1
ATOM 721 C CA . TRP A 1 90 ? 20.597 0.348 30.936 1.00 24.38 89 TRP A CA 1
ATOM 722 C C . TRP A 1 90 ? 20.173 1.433 29.941 1.00 23.02 89 TRP A C 1
ATOM 723 O O . TRP A 1 90 ? 19.204 2.213 30.142 1.00 23.23 89 TRP A O 1
ATOM 734 N N . TYR A 1 91 ? 20.885 1.428 28.835 1.00 21.84 90 TYR A N 1
ATOM 735 C CA . TYR A 1 91 ? 20.544 2.194 27.637 1.00 23.59 90 TYR A CA 1
ATOM 736 C C . TYR A 1 91 ? 20.817 3.681 27.755 1.00 23.77 90 TYR A C 1
ATOM 737 O O . TYR A 1 91 ? 20.578 4.408 26.794 1.00 25.79 90 TYR A O 1
ATOM 746 N N . ILE A 1 92 ? 21.399 4.125 28.884 1.00 24.97 91 ILE A N 1
ATOM 747 C CA . ILE A 1 92 ? 21.677 5.541 29.100 1.00 22.63 91 ILE A CA 1
ATOM 748 C C . ILE A 1 92 ? 23.041 5.722 29.744 1.00 23.12 91 ILE A C 1
ATOM 749 O O . ILE A 1 92 ? 23.772 4.729 29.964 1.00 24.78 91 ILE A O 1
ATOM 754 N N . ALA A 1 93 ? 23.420 6.973 30.009 1.00 24.91 92 ALA A N 1
ATOM 755 C CA . ALA A 1 93 ? 24.620 7.222 30.821 1.00 23.19 92 ALA A CA 1
ATOM 756 C C . ALA A 1 93 ? 24.465 6.805 32.264 1.00 24.38 92 ALA A C 1
ATOM 757 O O . ALA A 1 93 ? 23.424 7.046 32.867 1.00 24.70 92 ALA A O 1
ATOM 759 N N . PRO A 1 94 ? 25.543 6.212 32.834 1.00 22.91 93 PRO A N 1
ATOM 760 C CA . PRO A 1 94 ? 25.584 5.976 34.270 1.00 21.98 93 PRO A CA 1
ATOM 761 C C . PRO A 1 94 ? 25.340 7.316 35.017 1.00 22.53 93 PRO A C 1
ATOM 762 O O . PRO A 1 94 ? 25.801 8.365 34.573 1.00 23.47 93 PRO A O 1
ATOM 766 N N . THR A 1 95 ? 24.684 7.300 36.166 1.00 22.97 94 THR A N 1
ATOM 767 C CA . THR A 1 95 ? 24.288 8.566 36.808 1.00 21.66 94 THR A CA 1
ATOM 768 C C . THR A 1 95 ? 25.470 9.309 37.421 1.00 23.05 94 THR A C 1
ATOM 769 O O . THR A 1 95 ? 25.368 10.491 37.710 1.00 22.76 94 THR A O 1
ATOM 773 N N . ILE A 1 96 ? 26.619 8.644 37.573 1.00 22.44 95 ILE A N 1
ATOM 774 C CA . ILE A 1 96 ? 27.834 9.383 37.970 1.00 22.53 95 ILE A CA 1
ATOM 775 C C . ILE A 1 96 ? 28.207 10.419 36.898 1.00 20.78 95 ILE A C 1
ATOM 776 O O . ILE A 1 96 ? 28.876 11.412 37.173 1.00 23.61 95 ILE A O 1
ATOM 781 N N . ILE A 1 97 ? 27.820 10.195 35.649 1.00 22.92 96 ILE A N 1
ATOM 782 C CA . ILE A 1 97 ? 28.054 11.193 34.620 1.00 22.22 96 ILE A CA 1
ATOM 783 C C . ILE A 1 97 ? 27.172 12.424 34.889 1.00 23.58 96 ILE A C 1
ATOM 784 O O . ILE A 1 97 ? 27.609 13.576 34.719 1.00 23.03 96 ILE A O 1
ATOM 789 N N . ASN A 1 98 ? 25.946 12.204 35.341 1.00 25.03 97 ASN A N 1
ATOM 790 C CA . ASN A 1 98 ? 25.136 13.327 35.860 1.00 23.54 97 ASN A CA 1
ATOM 791 C C . ASN A 1 98 ? 25.790 14.058 37.046 1.00 23.07 97 ASN A C 1
ATOM 792 O O . ASN A 1 98 ? 25.789 15.295 37.097 1.00 23.74 97 ASN A O 1
ATOM 797 N N . THR A 1 99 ? 26.350 13.329 38.005 1.00 23.97 98 THR A N 1
ATOM 798 C CA . THR A 1 99 ? 27.061 13.961 39.081 1.00 21.75 98 THR A CA 1
ATOM 799 C C . THR A 1 99 ? 28.174 14.862 38.544 1.00 23.11 98 THR A C 1
ATOM 800 O O . THR A 1 99 ? 28.315 16.011 38.956 1.00 23.03 98 THR A O 1
ATOM 804 N N . PHE A 1 100 ? 28.931 14.340 37.575 1.00 23.04 99 PHE A N 1
ATOM 805 C CA . PHE A 1 100 ? 30.037 15.063 36.967 1.00 23.41 99 PHE A CA 1
ATOM 806 C C . PHE A 1 100 ? 29.553 16.338 36.258 1.00 24.18 99 PHE A C 1
ATOM 807 O O . PHE A 1 100 ? 30.069 17.420 36.525 1.00 24.71 99 PHE A O 1
ATOM 815 N N . LEU A 1 101 ? 28.548 16.208 35.396 1.00 21.37 100 LEU A N 1
ATOM 816 C CA . LEU A 1 101 ? 28.068 17.376 34.623 1.00 22.68 100 LEU A CA 1
ATOM 817 C C . LEU A 1 101 ? 27.480 18.455 35.539 1.00 24.49 100 LEU A C 1
ATOM 818 O O . LEU A 1 101 ? 27.539 19.642 35.216 1.00 26.24 100 LEU A O 1
ATOM 823 N N . GLU A 1 102 ? 26.967 18.046 36.690 1.00 23.62 101 GLU A N 1
ATOM 824 C CA . GLU A 1 102 ? 26.363 18.959 37.645 1.00 23.07 101 GLU A CA 1
ATOM 825 C C . GLU A 1 102 ? 27.356 19.499 38.672 1.00 24.62 101 GLU A C 1
ATOM 826 O O . GLU A 1 102 ? 27.003 20.356 39.453 1.00 25.14 101 GLU A O 1
ATOM 832 N N . SER A 1 103 ? 28.596 19.060 38.630 1.00 22.26 102 SER A N 1
ATOM 833 C CA . SER A 1 103 ? 29.653 19.521 39.554 1.00 22.80 102 SER A CA 1
ATOM 834 C C . SER A 1 103 ? 30.355 20.796 39.112 1.00 23.47 102 SER A C 1
ATOM 835 O O . SER A 1 103 ? 31.114 21.371 39.879 1.00 25.81 102 SER A O 1
ATOM 838 N N . TYR A 1 104 ? 30.160 21.187 37.849 1.00 24.16 103 TYR A N 1
ATOM 839 C CA . TYR A 1 104 ? 30.749 22.373 37.257 1.00 25.44 103 TYR A CA 1
ATOM 840 C C . TYR A 1 104 ? 29.676 23.082 36.452 1.00 26.46 103 TYR A C 1
ATOM 841 O O . TYR A 1 104 ? 28.659 22.475 36.115 1.00 26.58 103 TYR A O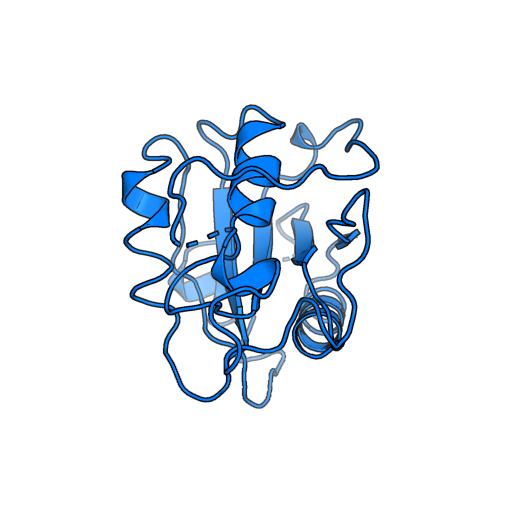 1
ATOM 850 N N . ASP A 1 105 ? 29.927 24.332 36.073 1.00 25.61 104 ASP A N 1
ATOM 851 C CA . ASP A 1 105 ? 28.978 25.050 35.244 1.00 26.63 104 ASP A CA 1
ATOM 852 C C . ASP A 1 105 ? 29.454 24.894 33.828 1.00 25.32 104 ASP A C 1
ATOM 853 O O . ASP A 1 105 ? 30.368 25.607 33.371 1.00 26.17 104 ASP A O 1
ATOM 858 N N . PHE A 1 106 ? 28.873 23.919 33.149 1.00 23.62 105 PHE A N 1
ATOM 859 C CA . PHE A 1 106 ? 29.212 23.627 31.769 1.00 23.40 105 PHE A CA 1
ATOM 860 C C . PHE A 1 106 ? 28.277 24.326 30.734 1.00 21.77 105 PHE A C 1
ATOM 861 O O . PHE A 1 106 ? 28.343 24.062 29.530 1.00 23.96 105 PHE A O 1
ATOM 869 N N . ALA A 1 107 ? 27.441 25.265 31.171 1.00 23.91 106 ALA A N 1
ATOM 870 C CA . ALA A 1 107 ? 26.698 26.110 30.209 1.00 22.22 106 ALA A CA 1
ATOM 871 C C . ALA A 1 107 ? 27.649 26.768 29.217 1.00 22.72 106 ALA A C 1
ATOM 872 O O . ALA A 1 107 ? 28.658 27.385 29.598 1.00 22.25 106 ALA A O 1
ATOM 874 N N . GLY A 1 108 ? 27.368 26.594 27.935 1.00 20.23 107 GLY A N 1
ATOM 875 C CA . GLY A 1 108 ? 28.124 27.241 26.894 1.00 21.95 107 GLY A CA 1
ATOM 876 C C . GLY A 1 108 ? 29.418 26.496 26.538 1.00 23.08 107 GLY A C 1
ATOM 877 O O . GLY A 1 108 ? 30.184 26.984 25.727 1.00 25.42 107 GLY A O 1
ATOM 878 N N A LYS A 1 109 ? 29.648 25.346 27.128 0.50 22.64 108 LYS A N 1
ATOM 879 N N B LYS A 1 109 ? 29.666 25.367 27.193 0.50 23.42 108 LYS A N 1
ATOM 880 C CA A LYS A 1 109 ? 30.907 24.633 26.913 0.50 22.35 108 LYS A CA 1
ATOM 881 C CA B LYS A 1 109 ? 30.895 24.554 26.992 0.50 22.99 108 LYS A CA 1
ATOM 882 C C A LYS A 1 109 ? 30.713 23.441 26.002 0.50 20.93 108 LYS A C 1
ATOM 883 C C B LYS A 1 109 ? 30.649 23.558 25.894 0.50 21.78 108 LYS A C 1
ATOM 884 O O A LYS A 1 109 ? 29.729 22.699 26.122 0.50 18.04 108 LYS A O 1
ATOM 885 O O B LYS A 1 109 ? 29.531 23.088 25.761 0.50 20.16 108 LYS A O 1
ATOM 896 N N . ILE A 1 110 ? 31.687 23.261 25.111 1.00 21.52 109 ILE A N 1
ATOM 897 C CA . ILE A 1 110 ? 31.623 22.224 24.038 1.00 21.60 109 ILE A CA 1
ATOM 898 C C . ILE A 1 110 ? 31.875 20.872 24.704 1.00 22.77 109 ILE A C 1
ATOM 899 O O . ILE A 1 110 ? 32.964 20.641 25.300 1.00 22.32 109 ILE A O 1
ATOM 904 N N . VAL A 1 111 ? 30.880 19.988 24.653 1.00 19.23 110 VAL A N 1
ATOM 905 C CA . VAL A 1 111 ? 30.994 18.626 25.204 1.00 20.90 110 VAL A CA 1
ATOM 906 C C . VAL A 1 111 ? 30.634 17.592 24.162 1.00 24.73 110 VAL A C 1
ATOM 907 O O . VAL A 1 111 ? 29.632 17.714 23.466 1.00 21.22 110 VAL A O 1
ATOM 911 N N . VAL A 1 112 ? 31.482 16.564 24.050 1.00 21.24 111 VAL A N 1
ATOM 912 C CA . VAL A 1 112 ? 31.341 15.498 23.070 1.00 23.24 111 VAL A CA 1
ATOM 913 C C . VAL A 1 112 ? 31.294 14.142 23.813 1.00 24.13 111 VAL A C 1
ATOM 914 O O . VAL A 1 112 ? 32.262 13.718 24.426 1.00 24.39 111 VAL A O 1
ATOM 918 N N . PRO A 1 113 ? 30.128 13.477 23.798 1.00 23.06 112 PRO A N 1
ATOM 919 C CA . PRO A 1 113 ? 30.025 12.193 24.444 1.00 23.59 112 PRO A CA 1
ATOM 920 C C . PRO A 1 113 ? 30.598 11.027 23.630 1.00 22.28 112 PRO A C 1
ATOM 921 O O . PRO A 1 113 ? 30.627 11.061 22.401 1.00 23.00 112 PRO A O 1
ATOM 925 N N . PHE A 1 114 ? 31.132 10.062 24.349 1.00 22.79 113 PHE A N 1
ATOM 926 C CA . PHE A 1 114 ? 31.491 8.783 23.766 1.00 21.87 113 PHE A CA 1
ATOM 927 C C . PHE A 1 114 ? 31.212 7.665 24.741 1.00 22.35 113 PHE A C 1
ATOM 928 O O . PHE A 1 114 ? 31.013 7.877 25.944 1.00 20.33 113 PHE A O 1
ATOM 936 N N . ALA A 1 115 ? 31.096 6.453 24.209 1.00 23.12 114 ALA A N 1
ATOM 937 C CA . ALA A 1 115 ? 30.653 5.327 25.027 1.00 22.76 114 ALA A CA 1
ATOM 938 C C . ALA A 1 115 ? 31.232 4.034 24.516 1.00 21.00 114 ALA A C 1
ATOM 939 O O . ALA A 1 115 ? 31.633 3.931 23.340 1.00 21.31 114 ALA A O 1
ATOM 941 N N . THR A 1 116 ? 31.249 3.036 25.399 1.00 21.29 115 THR A N 1
ATOM 942 C CA . TH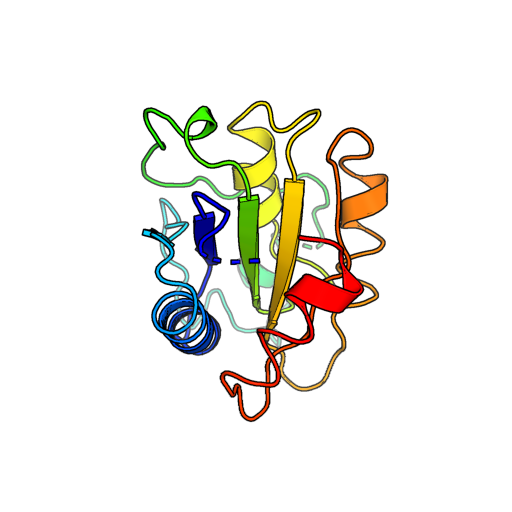R A 1 116 ? 31.372 1.635 24.967 1.00 22.19 115 THR A CA 1
ATOM 943 C C . THR A 1 116 ? 30.153 0.894 25.502 1.00 23.99 115 THR A C 1
ATOM 944 O O . THR A 1 116 ? 29.454 1.384 26.385 1.00 22.79 115 THR A O 1
ATOM 948 N N . SER A 1 117 ? 29.873 -0.267 24.936 1.00 21.86 116 SER A N 1
ATOM 949 C CA . SER A 1 117 ? 28.654 -1.018 25.225 1.00 20.49 116 SER A CA 1
ATOM 950 C C . SER A 1 117 ? 28.812 -2.476 24.904 1.00 22.85 116 SER A C 1
ATOM 951 O O . SER A 1 117 ? 29.765 -2.876 24.204 1.00 22.77 116 SER A O 1
ATOM 954 N N . GLY A 1 118 ? 27.842 -3.261 25.371 1.00 23.85 117 GLY A N 1
ATOM 955 C CA . GLY A 1 118 ? 27.749 -4.695 24.990 1.00 23.81 117 GLY A CA 1
ATOM 956 C C . GLY A 1 118 ? 26.858 -4.911 23.779 1.00 23.93 117 GLY A C 1
ATOM 957 O O . GLY A 1 118 ? 26.324 -6.018 23.574 1.00 24.32 117 GLY A O 1
ATOM 958 N N . GLY A 1 119 ? 26.662 -3.871 22.986 1.00 24.16 118 GLY A N 1
ATOM 959 C CA . GLY A 1 119 ? 25.807 -3.945 21.831 1.00 22.79 118 GLY A CA 1
ATOM 960 C C . GLY A 1 119 ? 24.861 -2.766 21.591 1.00 25.99 118 GLY A C 1
ATOM 961 O O . GLY A 1 119 ? 24.562 -2.449 20.456 1.00 27.90 118 GLY A O 1
ATOM 962 N N . SER A 1 120 ? 24.382 -2.102 22.630 1.00 23.38 119 SER A N 1
ATOM 963 C CA . SER A 1 120 ? 23.515 -0.935 22.453 1.00 24.92 119 SER A CA 1
ATOM 964 C C . SER A 1 120 ? 24.230 0.273 21.888 1.00 25.98 119 SER A C 1
ATOM 965 O O . SER A 1 120 ? 25.445 0.450 22.079 1.00 25.00 119 SER A O 1
ATOM 968 N N . GLY A 1 121 ? 23.468 1.129 21.215 1.00 25.27 120 GLY A N 1
ATOM 969 C CA . GLY A 1 121 ? 24.029 2.372 20.688 1.00 26.28 120 GLY A CA 1
ATOM 970 C C . GLY A 1 121 ? 24.152 3.513 21.664 1.00 27.24 120 GLY A C 1
ATOM 971 O O . GLY A 1 121 ? 23.638 3.437 22.806 1.00 26.46 120 GLY A O 1
ATOM 972 N N . ILE A 1 122 ? 24.817 4.588 21.234 1.00 27.41 121 ILE A N 1
ATOM 973 C CA . ILE A 1 122 ? 24.939 5.767 22.061 1.00 25.55 121 ILE A CA 1
ATOM 974 C C . ILE A 1 122 ? 23.753 6.739 21.858 1.00 25.40 121 ILE A C 1
ATOM 975 O O . ILE A 1 122 ? 23.594 7.667 22.642 1.00 25.82 121 ILE A O 1
ATOM 980 N N . GLY A 1 123 ? 22.990 6.580 20.792 1.00 26.99 122 GLY A N 1
ATOM 981 C CA . GLY A 1 123 ? 21.940 7.568 20.472 1.00 25.73 122 GLY A CA 1
ATOM 982 C C . GLY A 1 123 ? 20.967 7.868 21.600 1.00 26.91 122 GLY A C 1
ATOM 983 O O . GLY A 1 123 ? 20.638 9.036 21.873 1.00 24.50 122 GLY A O 1
ATOM 984 N N . ASN A 1 124 ? 20.488 6.825 22.277 1.00 27.26 123 ASN A N 1
ATOM 985 C CA . ASN A 1 124 ? 19.550 7.014 23.367 1.00 25.95 123 ASN A CA 1
ATOM 986 C C . ASN A 1 124 ? 20.196 7.756 24.509 1.00 27.90 123 ASN A C 1
ATOM 987 O O . ASN A 1 124 ? 19.550 8.575 25.193 1.00 25.27 123 ASN A O 1
ATOM 992 N N A CYS A 1 125 ? 21.476 7.459 24.746 0.50 23.60 124 CYS A N 1
ATOM 993 N N B CYS A 1 125 ? 21.463 7.471 24.724 0.50 27.50 124 CYS A N 1
ATOM 994 C CA A CYS A 1 125 ? 22.270 8.171 25.775 0.50 21.42 124 CYS A CA 1
ATOM 995 C CA B CYS A 1 125 ? 22.186 8.168 25.758 0.50 29.45 124 CYS A CA 1
ATOM 996 C C A CYS A 1 125 ? 22.344 9.664 25.443 0.50 22.38 124 CYS A C 1
ATOM 997 C C B CYS A 1 125 ? 22.305 9.660 25.433 0.50 26.88 124 CYS A C 1
ATOM 998 O O A CYS A 1 125 ? 22.141 10.499 26.310 0.50 22.84 124 CYS A O 1
ATOM 999 O O B CYS A 1 125 ? 22.072 10.494 26.300 0.50 27.32 124 CYS A O 1
ATOM 1004 N N . GLU A 1 126 ? 22.669 9.973 24.189 1.00 24.54 125 GLU A N 1
ATOM 1005 C CA . GLU A 1 126 ? 22.752 11.382 23.738 1.00 25.90 125 GLU A CA 1
ATOM 1006 C C . GLU A 1 126 ? 21.448 12.153 23.858 1.00 24.50 125 GLU A C 1
ATOM 1007 O O . GLU A 1 126 ? 21.435 13.262 24.362 1.00 24.36 125 GLU A O 1
ATOM 1013 N N A LYS A 1 127 ? 20.335 11.578 23.411 0.50 23.25 126 LYS A N 1
ATOM 1014 N N B LYS A 1 127 ? 20.366 11.535 23.364 0.50 24.01 126 LYS A N 1
ATOM 1015 C CA A LYS A 1 127 ? 19.074 12.302 23.462 0.50 23.34 126 LYS A CA 1
ATOM 1016 C CA B LYS A 1 127 ? 18.996 12.049 23.448 0.50 24.48 126 LYS A CA 1
ATOM 1017 C C A LYS A 1 127 ? 18.687 12.625 24.890 0.50 23.26 126 LYS A C 1
ATOM 1018 C C B LYS A 1 127 ? 18.711 12.566 24.839 0.50 23.67 126 LYS A C 1
ATOM 1019 O O A LYS A 1 127 ? 18.148 13.708 25.171 0.50 22.69 126 LYS A O 1
ATOM 1020 O O B LYS A 1 127 ? 18.282 13.709 25.036 0.50 23.92 126 LYS A O 1
ATOM 1031 N N . ASN A 1 128 ? 18.954 11.706 25.807 1.00 24.31 127 ASN A N 1
ATOM 1032 C CA . ASN A 1 128 ? 18.686 11.999 27.203 1.00 23.55 127 ASN A CA 1
ATOM 1033 C C . ASN A 1 128 ? 19.573 13.094 27.803 1.00 24.27 127 ASN A C 1
ATOM 1034 O O . ASN A 1 128 ? 19.083 13.951 28.524 1.00 24.98 127 ASN A O 1
ATOM 1039 N N . LEU A 1 129 ? 20.839 13.118 27.442 1.00 21.73 128 LEU A N 1
ATOM 1040 C CA . LEU A 1 129 ? 21.757 14.174 27.834 1.00 21.16 128 LEU A CA 1
ATOM 1041 C C . LEU A 1 129 ? 21.360 15.531 27.222 1.00 20.88 128 LEU A C 1
ATOM 1042 O O . LEU A 1 129 ? 21.455 16.558 27.866 1.00 22.75 128 LEU A O 1
ATOM 1047 N N . HIS A 1 130 ? 20.928 15.528 25.969 1.00 20.98 129 HIS A N 1
ATOM 1048 C CA . HIS A 1 130 ? 20.559 16.768 25.336 1.00 21.51 129 HIS A CA 1
ATOM 1049 C C . HIS A 1 130 ? 19.385 17.462 26.046 1.00 19.78 129 HIS A C 1
ATOM 1050 O O . HIS A 1 130 ? 19.287 18.688 26.044 1.00 21.24 129 HIS A O 1
ATOM 1057 N N . LYS A 1 131 ? 18.420 16.660 26.482 1.00 22.01 130 LYS A N 1
ATOM 1058 C CA . LYS A 1 131 ? 17.280 17.164 27.248 1.00 20.91 130 LYS A CA 1
ATOM 1059 C C . LYS A 1 131 ? 17.640 17.529 28.679 1.00 21.31 130 LYS A C 1
ATOM 1060 O O . LYS A 1 131 ? 17.052 18.479 29.229 1.00 21.39 130 LYS A O 1
ATOM 1066 N N . ALA A 1 132 ? 18.565 16.795 29.305 1.00 21.52 131 ALA A N 1
ATOM 1067 C CA . ALA A 1 132 ? 18.896 17.004 30.704 1.00 21.43 131 ALA A CA 1
ATOM 1068 C C . ALA A 1 132 ? 19.702 18.284 30.894 1.00 22.69 131 ALA A C 1
ATOM 1069 O O . ALA A 1 132 ? 19.506 18.981 31.896 1.00 22.41 131 ALA A O 1
ATOM 1071 N N . TYR A 1 133 ? 20.547 18.630 29.897 1.00 21.50 132 TYR A N 1
ATOM 1072 C CA . TYR A 1 133 ? 21.472 19.784 29.995 1.00 20.93 132 TYR A CA 1
ATOM 1073 C C . TYR A 1 133 ? 21.419 20.583 28.702 1.00 21.36 132 TYR A C 1
ATOM 1074 O O . TYR A 1 133 ? 22.328 20.518 27.897 1.00 21.55 132 TYR A O 1
ATOM 1083 N N . PRO A 1 134 ? 20.304 21.274 28.482 1.00 20.19 133 PRO A N 1
ATOM 1084 C CA . PRO A 1 134 ? 20.103 21.936 27.170 1.00 19.09 133 PRO A CA 1
ATOM 1085 C C . PRO A 1 134 ? 21.100 23.068 26.871 1.00 18.34 133 PRO A C 1
ATOM 1086 O O . PRO A 1 134 ? 21.284 23.428 25.675 1.00 18.42 133 PRO A O 1
ATOM 1090 N N . ASP A 1 135 ? 21.704 23.619 27.912 1.00 18.01 134 ASP A N 1
ATOM 1091 C CA . ASP A 1 135 ? 22.617 24.744 27.820 1.00 19.40 134 ASP A CA 1
ATOM 1092 C C . ASP A 1 135 ? 24.073 24.361 27.534 1.00 18.76 134 ASP A C 1
ATOM 1093 O O . ASP A 1 135 ? 24.897 25.247 27.304 1.00 19.93 134 ASP A O 1
ATOM 1098 N N . ILE A 1 136 ? 24.368 23.069 27.516 1.00 19.81 135 ILE A N 1
ATOM 1099 C CA . ILE A 1 136 ? 25.655 22.563 27.046 1.00 19.38 135 ILE A CA 1
ATOM 1100 C C . ILE A 1 136 ? 25.702 22.601 25.523 1.00 19.34 135 ILE A C 1
ATOM 1101 O O . ILE A 1 136 ? 24.692 22.412 24.843 1.00 20.07 135 ILE A O 1
ATOM 1106 N N . VAL A 1 137 ? 26.887 22.913 24.966 1.00 18.96 136 VAL A N 1
ATOM 1107 C CA . VAL A 1 137 ? 27.079 22.932 23.497 1.00 18.23 136 VAL A CA 1
ATOM 1108 C C . VAL A 1 137 ? 27.430 21.491 23.110 1.00 21.58 136 VAL A C 1
ATOM 1109 O O . VAL A 1 137 ? 28.642 21.094 23.002 1.00 20.40 136 VAL A O 1
ATOM 1113 N N . TRP A 1 138 ? 26.384 20.659 22.974 1.00 19.05 137 TRP A N 1
ATOM 1114 C CA . TRP A 1 138 ? 26.613 19.252 22.653 1.00 19.98 137 TRP A CA 1
ATOM 1115 C C . TRP A 1 138 ? 26.980 19.075 21.191 1.00 21.06 137 TRP A C 1
ATOM 1116 O O . TRP A 1 138 ? 26.308 19.618 20.312 1.00 21.07 137 TRP A O 1
ATOM 1127 N N . LYS A 1 139 ? 28.026 18.270 20.933 1.00 21.43 138 LYS A N 1
ATOM 1128 C CA . LYS A 1 139 ? 28.411 17.921 19.580 1.00 22.77 138 LYS A CA 1
ATOM 1129 C C . LYS A 1 139 ? 28.180 16.409 19.392 1.00 21.54 138 LYS A C 1
ATOM 1130 O O . LYS A 1 139 ? 28.181 15.658 20.367 1.00 22.92 138 LYS A O 1
ATOM 1136 N N . ASP A 1 140 ? 27.962 15.965 18.153 1.00 21.82 139 ASP A N 1
ATOM 1137 C CA . ASP A 1 140 ? 27.612 14.574 17.961 1.00 21.18 139 ASP A CA 1
ATOM 1138 C C . ASP A 1 140 ? 28.687 13.643 18.524 1.00 22.25 139 ASP A C 1
ATOM 1139 O O . ASP A 1 140 ? 29.874 13.816 18.257 1.00 23.26 139 ASP A O 1
ATOM 1144 N N . GLY A 1 141 ? 28.236 12.669 19.310 1.00 21.21 140 GLY A N 1
ATOM 1145 C CA . GLY A 1 141 ? 29.104 11.691 19.931 1.00 22.97 140 GLY A CA 1
ATOM 1146 C C . GLY A 1 141 ? 29.259 10.401 19.151 1.00 22.64 140 GLY A C 1
ATOM 1147 O O . GLY A 1 141 ? 28.732 10.250 18.036 1.00 22.01 140 GLY A O 1
ATOM 1148 N N . LYS A 1 142 ? 30.023 9.470 19.732 1.00 24.40 141 LYS A N 1
ATOM 1149 C CA . LYS A 1 142 ? 30.290 8.183 19.075 1.00 24.05 141 LYS A CA 1
ATOM 1150 C C . LYS A 1 142 ? 30.352 7.040 20.060 1.00 22.69 141 LYS A C 1
ATOM 1151 O O . LYS A 1 142 ? 30.985 7.125 21.143 1.00 21.88 141 LYS A O 1
ATOM 1157 N N . LEU A 1 143 ? 29.714 5.938 19.647 1.00 23.37 142 LEU A N 1
ATOM 1158 C CA . LEU A 1 143 ? 29.960 4.631 20.239 1.00 22.56 142 LEU A CA 1
ATOM 1159 C C . LEU A 1 143 ? 31.307 4.160 19.671 1.00 22.38 142 LEU A C 1
ATOM 1160 O O . LEU A 1 143 ? 31.525 4.213 18.422 1.00 22.99 142 LEU A O 1
ATOM 1165 N N . LEU A 1 144 ? 32.213 3.743 20.561 1.00 20.90 143 LEU A N 1
ATOM 1166 C CA . LEU A 1 144 ? 33.606 3.419 20.196 1.00 19.65 143 LEU A CA 1
ATOM 1167 C C . LEU A 1 144 ? 33.955 2.000 20.645 1.00 22.47 143 LEU A C 1
ATOM 1168 O O . LEU A 1 144 ? 34.955 1.789 21.334 1.00 22.93 143 LEU A O 1
ATOM 1173 N N . ASN A 1 145 ? 33.175 1.026 20.172 1.00 21.29 144 ASN A N 1
ATOM 1174 C CA . ASN A 1 145 ? 33.454 -0.389 20.455 1.00 23.40 144 ASN A CA 1
ATOM 1175 C C . ASN A 1 145 ? 34.409 -1.032 19.462 1.00 24.53 144 ASN A C 1
ATOM 1176 O O . ASN A 1 145 ? 34.832 -2.173 19.681 1.00 23.52 144 ASN A O 1
ATOM 1181 N N . GLY A 1 146 ? 34.669 -0.377 18.325 1.00 21.43 145 GLY A N 1
ATOM 1182 C CA . GLY A 1 146 ? 35.541 -0.927 17.305 1.00 22.47 145 GLY A CA 1
ATOM 1183 C C . GLY A 1 146 ? 36.950 -0.368 17.256 1.00 20.32 145 GLY A C 1
ATOM 1184 O O . GLY A 1 146 ? 37.504 0.054 18.277 1.00 22.12 145 GLY A O 1
ATOM 1185 N N . GLN A 1 147 ? 37.517 -0.377 16.056 1.00 23.00 146 GLN A N 1
ATOM 1186 C CA . GLN A 1 147 ? 38.909 0.022 15.892 1.00 24.48 146 GLN A CA 1
ATOM 1187 C C . GLN A 1 147 ? 38.985 1.549 15.792 1.00 25.79 146 GLN A C 1
ATOM 1188 O O . GLN A 1 147 ? 38.378 2.137 14.937 1.00 25.71 146 GLN A O 1
ATOM 1194 N N A ILE A 1 148 ? 39.728 2.192 16.684 0.50 22.95 147 ILE A N 1
ATOM 1195 N N B ILE A 1 148 ? 39.737 2.157 16.708 0.50 24.75 147 ILE A N 1
ATOM 1196 C CA A ILE A 1 148 ? 39.818 3.649 16.667 0.50 23.89 147 ILE A CA 1
ATOM 1197 C CA B ILE A 1 148 ? 39.974 3.593 16.688 0.50 26.64 147 ILE A CA 1
ATOM 1198 C C A ILE A 1 148 ? 41.136 4.062 16.008 0.50 24.94 147 ILE A C 1
ATOM 1199 C C B ILE A 1 148 ? 41.208 3.861 15.838 0.50 25.66 147 ILE A C 1
ATOM 1200 O O A ILE A 1 148 ? 42.196 3.800 16.554 0.50 26.37 147 ILE A O 1
ATOM 1201 O O B ILE A 1 148 ? 42.277 3.261 16.018 0.50 23.61 147 ILE A O 1
ATOM 1210 N N . THR A 1 149 ? 41.042 4.724 14.853 1.00 25.26 148 THR A N 1
ATOM 1211 C CA . THR A 1 149 ? 42.197 5.139 14.052 1.00 24.54 148 THR A CA 1
ATOM 1212 C C . THR A 1 149 ? 42.316 6.667 14.099 1.00 23.55 148 THR A C 1
ATOM 1213 O O . THR A 1 149 ? 41.359 7.371 14.468 1.00 23.54 148 THR A O 1
ATOM 1217 N N A ARG A 1 150 ? 43.474 7.175 13.713 0.50 22.55 149 ARG A N 1
ATOM 1218 N N B ARG A 1 150 ? 43.490 7.178 13.731 0.50 23.03 149 ARG A N 1
ATOM 1219 C CA A ARG A 1 150 ? 43.659 8.606 13.591 0.50 21.00 149 ARG A CA 1
ATOM 1220 C CA B ARG A 1 150 ? 43.669 8.613 13.522 0.50 22.19 149 ARG A CA 1
ATOM 1221 C C A ARG A 1 150 ? 42.697 9.185 12.506 0.50 21.41 149 ARG A C 1
ATOM 1222 C C B ARG A 1 150 ? 42.580 9.118 12.569 0.50 22.11 149 ARG A C 1
ATOM 1223 O O A ARG A 1 150 ? 42.207 10.303 12.645 0.50 19.96 149 ARG A O 1
ATOM 1224 O O B ARG A 1 150 ? 41.882 10.086 12.859 0.50 20.66 149 ARG A O 1
ATOM 1239 N N . ASP A 1 151 ? 42.395 8.425 11.457 1.00 22.46 150 ASP A N 1
ATOM 1240 C CA . ASP A 1 151 ? 41.412 8.881 10.457 1.00 24.34 150 ASP A CA 1
ATOM 1241 C C . ASP A 1 151 ? 39.990 9.005 11.037 1.00 22.12 150 ASP A C 1
ATOM 1242 O O . ASP A 1 151 ? 39.272 9.959 10.729 1.00 24.20 150 ASP A O 1
ATOM 1247 N N A LEU A 1 152 ? 39.580 8.046 11.852 0.50 22.36 151 LEU A N 1
ATOM 1248 N N B LEU A 1 152 ? 39.582 8.049 11.852 0.50 22.46 151 LEU A N 1
ATOM 1249 C CA A LEU A 1 152 ? 38.265 8.102 12.485 0.50 24.26 151 LEU A CA 1
ATOM 1250 C CA B LEU A 1 152 ? 38.269 8.106 12.480 0.50 24.42 151 LEU A CA 1
ATOM 1251 C C A LEU A 1 152 ? 38.115 9.370 13.329 0.50 24.12 151 LEU A C 1
ATOM 1252 C C B LEU A 1 152 ? 38.115 9.369 13.332 0.50 24.20 151 LEU A C 1
ATOM 1253 O O A LEU A 1 152 ? 37.096 10.080 13.263 0.50 25.40 151 LEU A O 1
ATOM 1254 O O B LEU A 1 152 ? 37.093 10.074 13.271 0.50 25.49 151 LEU A O 1
ATOM 1263 N N . VAL A 1 153 ? 39.147 9.669 14.114 1.00 22.89 152 VAL A N 1
ATOM 1264 C CA . VAL A 1 153 ? 39.108 10.826 15.002 1.00 23.61 152 VAL A CA 1
ATOM 1265 C C . VAL A 1 153 ? 39.179 12.131 14.214 1.00 23.43 152 VAL A C 1
ATOM 1266 O O . VAL A 1 153 ? 38.402 13.058 14.451 1.00 22.51 152 VAL A O 1
ATOM 1270 N N . THR A 1 154 ? 40.059 12.229 13.231 1.00 23.90 153 THR A N 1
ATOM 1271 C CA . THR A 1 154 ? 40.112 13.467 12.451 1.00 23.35 153 THR A CA 1
ATOM 1272 C C . THR A 1 154 ? 38.779 13.727 11.703 1.00 25.41 153 THR A C 1
ATOM 1273 O O . THR A 1 154 ? 38.321 14.881 11.637 1.00 26.18 153 THR A O 1
ATOM 1277 N N A GLU A 1 155 ? 38.167 12.690 11.130 0.50 25.92 154 GLU A N 1
ATOM 1278 N N B GLU A 1 155 ? 38.162 12.681 11.156 0.50 27.14 154 GLU A N 1
ATOM 1279 C CA A GLU A 1 155 ? 36.861 12.881 10.506 0.50 25.51 154 GLU A CA 1
ATOM 1280 C CA B GLU A 1 155 ? 36.895 12.865 10.452 0.50 27.97 154 GLU A CA 1
ATOM 1281 C C A GLU A 1 155 ? 35.869 13.389 11.541 0.50 25.47 154 GLU A C 1
ATOM 1282 C C B GLU A 1 155 ? 35.707 13.117 11.425 0.50 27.57 154 GLU A C 1
ATOM 1283 O O A GLU A 1 155 ? 35.129 14.359 11.316 0.50 22.51 154 GLU A O 1
ATOM 1284 O O B GLU A 1 155 ? 34.670 13.668 11.025 0.50 27.25 154 GLU A O 1
ATOM 1295 N N . TRP A 1 156 ? 35.875 12.745 12.699 1.00 24.79 155 TRP A N 1
ATOM 1296 C CA . TRP A 1 156 ? 34.952 13.129 13.764 1.00 27.57 155 TRP A CA 1
ATOM 1297 C C . TRP A 1 156 ? 35.040 14.627 14.067 1.00 28.92 155 TRP A C 1
ATOM 1298 O O . TRP A 1 156 ? 33.998 15.333 14.091 1.00 30.31 155 TRP A O 1
ATOM 1309 N N . PHE A 1 157 ? 36.261 15.140 14.219 1.00 27.80 156 PHE A N 1
ATOM 1310 C CA . PHE A 1 157 ? 36.470 16.564 14.452 1.00 28.00 156 PHE A CA 1
ATOM 1311 C C . PHE A 1 157 ? 35.909 17.367 13.289 1.00 32.18 156 PHE A C 1
ATOM 1312 O O . PHE A 1 157 ? 35.321 18.427 13.481 1.00 34.04 156 PHE A O 1
ATOM 1320 N N . GLU A 1 158 ? 36.090 16.872 12.068 1.00 33.56 157 GLU A N 1
ATOM 1321 C CA . GLU A 1 158 ? 35.520 17.553 10.873 1.00 37.62 157 GLU A CA 1
ATOM 1322 C C . GLU A 1 158 ? 33.993 17.605 10.907 1.00 40.01 157 GLU A C 1
ATOM 1323 O O . GLU A 1 158 ? 33.384 18.676 10.700 1.00 38.75 157 GLU A O 1
ATOM 1329 N N . LYS A 1 159 ? 33.384 16.438 11.136 1.00 38.12 158 LYS A N 1
ATOM 1330 C CA . LYS A 1 159 ? 31.927 16.299 11.174 1.00 38.06 158 LYS A CA 1
ATOM 1331 C C . LYS A 1 159 ? 31.317 17.185 12.248 1.00 38.90 158 LYS A C 1
ATOM 1332 O O . LYS A 1 159 ? 30.238 17.729 12.023 1.00 41.62 158 LYS A O 1
ATOM 1334 N N . ILE A 1 160 ? 32.003 17.411 13.362 1.00 36.98 159 ILE A N 1
ATOM 1335 C CA . ILE A 1 160 ? 31.447 18.279 14.425 1.00 38.16 159 ILE A CA 1
ATOM 1336 C C . ILE A 1 160 ? 32.080 19.683 14.449 1.00 42.45 159 ILE A C 1
ATOM 1337 O O . ILE A 1 160 ? 31.948 20.466 15.410 1.00 41.49 159 ILE A O 1
ATOM 1342 N N . ARG A 1 161 ? 32.796 19.999 13.382 1.00 42.46 160 ARG A N 1
ATOM 1343 C CA . ARG A 1 161 ? 33.284 21.355 13.159 1.00 46.06 160 ARG A CA 1
ATOM 1344 C C . ARG A 1 161 ? 34.148 21.870 14.300 1.00 48.06 160 ARG A C 1
ATOM 1345 O O . ARG A 1 161 ? 34.047 23.016 14.714 1.00 48.23 160 ARG A O 1
ATOM 1353 N N . LEU A 1 162 ? 35.024 20.997 14.771 1.00 50.95 161 LEU A N 1
ATOM 1354 C CA . LEU A 1 162 ? 36.104 21.369 15.659 1.00 54.28 161 LEU A CA 1
ATOM 1355 C C . LEU A 1 162 ? 37.459 21.239 14.957 1.00 54.96 161 LEU A C 1
ATOM 1356 O O . LEU A 1 162 ? 37.579 20.661 13.876 1.00 58.09 161 LEU A O 1
#

CATH classification: 3.40.50.360

InterPro domains:
  IPR008254 Flavodoxin/nitric oxide synthase [PF12682] (5-159)
  IPR029039 Flavoprotein-like superfamily [G3DSA:3.40.50.360] (1-161)
  IPR029039 Flavoprotein-like superfamily [SSF52218] (4-145)

Solvent-accessible surface area: 8461 Å² total

Nearest PDB structures (foldseek):
  3klb-assembly1_A  TM=1.006E+00  e=1.094E-33  Bacteroides fragilis NCTC 9343
  4ici-assembly1_A  TM=9.783E-01  e=5.103E-23  Bacteroides eggerthii DSM 20697
  4j8p-assembly1_A  TM=9.403E-01  e=1.259E-20  Bacteroides uniformis ATCC 8492
  3edo-assembly2_B  TM=8.041E-01  e=1.151E-08  Lactobacillus acidophilus NCFM
  2n1m-assembly1_A  TM=6.791E-01  e=4.154E-06  Lactobacillus acidophilus NCFM

Organism: Bacteroides fragilis (strain ATCC 25285 / DSM 2151 / CCUG 4856 / JCM 11019 / LMG 10263 / NCTC 9343 / Onslow / VPI 2553 / EN-2) (NCBI:txid272559)